Protein AF-A0A8H9QZ38-F1 (afdb_monomer_lite)

Structure (mmCIF, N/CA/C/O backbone):
data_AF-A0A8H9QZ38-F1
#
_entry.id   AF-A0A8H9QZ38-F1
#
loop_
_atom_site.group_PDB
_atom_site.id
_atom_site.type_symbol
_atom_site.label_atom_id
_atom_site.label_alt_id
_atom_site.label_comp_id
_atom_site.label_asym_id
_atom_site.label_entity_id
_atom_site.label_seq_id
_atom_site.pdbx_PDB_ins_code
_atom_site.Cartn_x
_atom_site.Cartn_y
_atom_site.Cartn_z
_atom_site.occupancy
_atom_site.B_iso_or_equiv
_atom_site.auth_seq_id
_atom_site.auth_comp_id
_atom_site.auth_asym_id
_atom_site.auth_atom_id
_atom_site.pdbx_PDB_model_num
ATOM 1 N N . MET A 1 1 ? 2.935 -10.317 12.865 1.00 88.75 1 MET A N 1
ATOM 2 C CA . MET A 1 1 ? 1.992 -9.409 12.184 1.00 88.75 1 MET A CA 1
ATOM 3 C C . MET A 1 1 ? 2.499 -7.994 12.359 1.00 88.75 1 MET A C 1
ATOM 5 O O . MET A 1 1 ? 2.635 -7.548 13.492 1.00 88.75 1 MET A O 1
ATOM 9 N N . ASN A 1 2 ? 2.827 -7.326 11.261 1.00 96.56 2 ASN A N 1
ATOM 10 C CA . ASN A 1 2 ? 3.258 -5.932 11.243 1.00 96.56 2 ASN A CA 1
ATOM 11 C C . ASN A 1 2 ? 2.109 -5.021 10.803 1.00 96.56 2 ASN A C 1
ATOM 13 O O . ASN A 1 2 ? 1.170 -5.469 10.147 1.00 96.56 2 ASN A O 1
ATOM 17 N N . TYR A 1 3 ? 2.231 -3.740 11.140 1.00 95.31 3 TYR A N 1
ATOM 18 C CA . TYR A 1 3 ? 1.344 -2.684 10.668 1.00 95.31 3 TYR A CA 1
ATOM 19 C C . TYR A 1 3 ? 2.142 -1.744 9.775 1.00 95.31 3 TYR A C 1
ATOM 21 O O . TYR A 1 3 ? 3.264 -1.356 10.113 1.00 95.31 3 TYR A O 1
ATOM 29 N N . TRP A 1 4 ? 1.561 -1.398 8.640 1.00 95.69 4 TRP A N 1
ATOM 30 C CA . TRP A 1 4 ? 2.145 -0.531 7.631 1.00 95.69 4 TRP A CA 1
ATOM 31 C C . TRP A 1 4 ? 1.170 0.599 7.341 1.00 95.69 4 TRP A C 1
ATOM 33 O O . TRP A 1 4 ? -0.028 0.358 7.294 1.00 95.69 4 TRP A O 1
ATOM 43 N N . GLN A 1 5 ? 1.656 1.811 7.102 1.00 92.50 5 GLN A N 1
ATOM 44 C CA . GLN A 1 5 ? 0.837 2.849 6.475 1.00 92.50 5 GLN A CA 1
ATOM 45 C C . GLN A 1 5 ? 0.950 2.751 4.953 1.00 92.50 5 GLN A C 1
ATOM 47 O O . GLN A 1 5 ? 2.035 2.448 4.454 1.00 92.50 5 GLN A O 1
ATOM 52 N N . ILE A 1 6 ? -0.134 3.056 4.243 1.00 93.38 6 ILE A N 1
ATOM 53 C CA . ILE A 1 6 ? -0.172 3.233 2.789 1.00 93.38 6 ILE A CA 1
ATOM 54 C C . ILE A 1 6 ? -1.026 4.458 2.434 1.00 93.38 6 ILE A C 1
ATOM 56 O O . ILE A 1 6 ? -2.050 4.702 3.071 1.00 93.38 6 ILE A O 1
ATOM 60 N N . SER A 1 7 ? -0.598 5.255 1.453 1.00 89.38 7 SER A N 1
ATOM 61 C CA . SER A 1 7 ? -1.356 6.430 0.997 1.00 89.38 7 SER A CA 1
ATOM 62 C C . SER A 1 7 ? -2.610 6.035 0.214 1.00 89.38 7 SER A C 1
ATOM 64 O O . SER A 1 7 ? -2.548 5.153 -0.640 1.00 89.38 7 SER A O 1
ATOM 66 N N . ALA A 1 8 ? -3.719 6.724 0.476 1.00 87.62 8 ALA A N 1
ATOM 67 C CA . ALA A 1 8 ? -4.948 6.666 -0.313 1.00 87.62 8 ALA A CA 1
ATOM 68 C C . ALA A 1 8 ? -4.836 7.412 -1.648 1.00 87.62 8 ALA A C 1
ATOM 70 O O . ALA A 1 8 ? -5.646 7.202 -2.545 1.00 87.62 8 ALA A O 1
ATOM 71 N N . GLU A 1 9 ? -3.841 8.287 -1.773 1.00 86.31 9 GLU A N 1
ATOM 72 C CA . GLU A 1 9 ? -3.691 9.200 -2.901 1.00 86.31 9 GLU A CA 1
ATOM 73 C C . GLU A 1 9 ? -2.230 9.257 -3.352 1.00 86.31 9 GLU A C 1
ATOM 75 O O . GLU A 1 9 ? -1.304 9.198 -2.530 1.00 86.31 9 GLU A O 1
ATOM 80 N N . ILE A 1 10 ? -2.026 9.392 -4.662 1.00 83.31 10 ILE A N 1
ATOM 81 C CA . ILE A 1 10 ? -0.732 9.687 -5.286 1.00 83.31 10 ILE A CA 1
ATOM 82 C C . ILE A 1 10 ? -0.969 10.758 -6.348 1.00 83.31 10 ILE A C 1
ATOM 84 O O . ILE A 1 10 ? -1.730 10.542 -7.288 1.00 83.31 10 ILE A O 1
ATOM 88 N N . GLY A 1 11 ? -0.326 11.919 -6.204 1.00 79.94 11 GLY A N 1
ATOM 89 C CA . GLY A 1 11 ? -0.596 13.056 -7.086 1.00 79.94 11 GLY A CA 1
ATOM 90 C C . GLY A 1 11 ? -2.068 13.467 -7.002 1.00 79.94 11 GLY A C 1
ATOM 91 O O . GLY A 1 11 ? -2.565 13.720 -5.908 1.00 79.94 11 GLY A O 1
ATOM 92 N N . ASN A 1 12 ? -2.762 13.490 -8.143 1.00 81.38 12 ASN A N 1
ATOM 93 C CA . ASN A 1 12 ? -4.204 13.764 -8.208 1.00 81.38 12 ASN A CA 1
ATOM 94 C C . ASN A 1 12 ? -5.055 12.484 -8.248 1.00 81.38 12 ASN A C 1
ATOM 96 O O . ASN A 1 12 ? -6.276 12.547 -8.393 1.00 81.38 12 ASN A O 1
ATOM 100 N N . THR A 1 13 ? -4.419 11.315 -8.164 1.00 86.31 13 THR 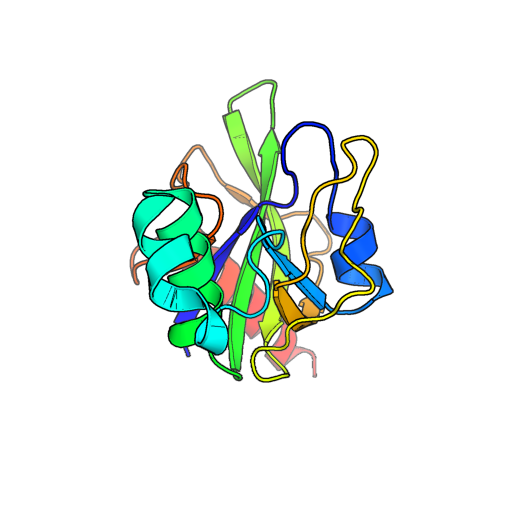A N 1
ATOM 101 C CA . THR A 1 13 ? -5.080 10.022 -8.304 1.00 86.31 13 THR A CA 1
ATOM 102 C C . THR A 1 13 ? -5.505 9.486 -6.940 1.00 86.31 13 THR A C 1
ATOM 104 O O . THR A 1 13 ? -4.667 9.223 -6.076 1.00 86.31 13 THR A O 1
ATOM 107 N N . ASN A 1 14 ? -6.813 9.284 -6.771 1.00 89.00 14 ASN A N 1
ATOM 108 C CA . ASN A 1 14 ? -7.401 8.594 -5.626 1.00 89.00 14 ASN A CA 1
ATOM 109 C C . ASN A 1 14 ? -7.402 7.074 -5.877 1.00 89.00 14 ASN A C 1
ATOM 111 O O . ASN A 1 14 ? -7.848 6.610 -6.925 1.00 89.00 14 ASN A O 1
ATOM 115 N N . LEU A 1 15 ? -6.877 6.306 -4.923 1.00 91.56 15 LEU A N 1
ATOM 116 C CA . LEU A 1 15 ? -6.742 4.851 -4.994 1.00 91.56 15 LEU A CA 1
ATOM 117 C C . LEU A 1 15 ? -7.787 4.102 -4.154 1.00 91.56 15 LEU A C 1
ATOM 119 O O . LEU A 1 15 ? -7.823 2.875 -4.211 1.00 91.56 15 LEU A O 1
ATOM 123 N N . ILE A 1 16 ? -8.618 4.809 -3.381 1.00 92.12 16 ILE A N 1
ATOM 124 C CA . ILE A 1 16 ? -9.588 4.231 -2.439 1.00 92.12 16 ILE A CA 1
ATOM 125 C C . ILE A 1 16 ? -10.540 3.283 -3.167 1.00 92.12 16 ILE A C 1
ATOM 127 O O . ILE A 1 16 ? -10.631 2.114 -2.793 1.00 92.12 16 ILE A O 1
ATOM 131 N N . ASP A 1 17 ? -11.175 3.755 -4.240 1.00 91.69 17 ASP A N 1
ATOM 132 C CA . ASP A 1 17 ? -12.152 2.963 -4.995 1.00 91.69 17 ASP A CA 1
ATOM 133 C C . ASP A 1 17 ? -11.499 1.703 -5.581 1.00 91.69 17 ASP A C 1
ATOM 135 O O . ASP A 1 17 ? -12.001 0.596 -5.417 1.00 91.69 17 ASP A O 1
ATOM 139 N N . ILE A 1 18 ? -10.296 1.834 -6.155 1.00 94.38 18 ILE A N 1
ATOM 140 C CA . ILE A 1 18 ? -9.525 0.696 -6.685 1.00 94.38 18 ILE A CA 1
ATOM 141 C C . ILE A 1 18 ? -9.215 -0.312 -5.576 1.00 94.38 18 ILE A C 1
ATOM 143 O O . ILE A 1 18 ? -9.334 -1.523 -5.776 1.00 94.38 18 ILE A O 1
ATOM 147 N N . PHE A 1 19 ? -8.790 0.169 -4.408 1.00 96.06 19 PHE A N 1
ATOM 148 C CA . PHE A 1 19 ? -8.413 -0.688 -3.292 1.00 96.06 19 PHE A CA 1
ATOM 149 C C . PHE A 1 19 ? -9.616 -1.470 -2.774 1.00 96.06 19 PHE A C 1
ATOM 151 O O . PHE A 1 19 ? -9.495 -2.673 -2.523 1.00 96.06 19 PHE A O 1
ATOM 158 N N . PHE A 1 20 ? -10.763 -0.808 -2.635 1.00 95.56 20 PHE A N 1
ATOM 159 C CA . PHE A 1 20 ? -11.969 -1.389 -2.061 1.00 95.56 20 PHE A CA 1
ATOM 160 C C . PHE A 1 20 ? -12.700 -2.287 -3.054 1.00 95.56 20 PHE A C 1
ATOM 162 O O . PHE A 1 20 ? -12.917 -3.459 -2.743 1.00 95.56 20 PHE A O 1
ATOM 169 N N . ASP A 1 21 ? -12.979 -1.798 -4.261 1.00 95.81 21 ASP A N 1
ATOM 170 C CA . ASP A 1 21 ? -13.760 -2.528 -5.264 1.00 95.81 21 ASP A CA 1
ATOM 171 C C . ASP A 1 21 ? -13.039 -3.790 -5.738 1.00 95.81 21 ASP A C 1
ATOM 173 O O . ASP A 1 21 ? -13.658 -4.831 -5.971 1.00 95.81 21 ASP A O 1
ATOM 177 N N . LEU A 1 22 ? -11.709 -3.728 -5.859 1.00 97.00 22 LEU A N 1
ATOM 178 C CA . LEU A 1 22 ? -10.908 -4.862 -6.320 1.00 97.00 22 LEU A CA 1
ATOM 179 C C . LEU A 1 22 ? -10.293 -5.671 -5.170 1.00 97.00 22 LEU A C 1
ATOM 181 O O . LEU A 1 22 ? -9.710 -6.733 -5.417 1.00 97.00 22 LEU A O 1
ATOM 185 N N . GLY A 1 23 ? -10.395 -5.207 -3.921 1.00 97.62 23 GLY A N 1
ATOM 186 C CA . GLY A 1 23 ? -9.780 -5.860 -2.762 1.00 97.62 23 GLY A CA 1
ATOM 187 C C . GLY A 1 23 ? -8.261 -5.986 -2.905 1.00 97.62 23 GLY A C 1
ATOM 188 O O . GLY A 1 23 ? -7.696 -7.077 -2.749 1.00 97.62 23 GLY A O 1
ATOM 189 N N . VAL A 1 24 ? -7.595 -4.892 -3.282 1.00 98.06 24 VAL A N 1
ATOM 190 C CA . VAL A 1 24 ? -6.145 -4.841 -3.524 1.00 98.06 24 VAL A CA 1
ATOM 191 C C . VAL A 1 24 ? -5.476 -3.690 -2.781 1.00 98.06 24 VAL A C 1
ATOM 193 O O . VAL A 1 24 ? -6.124 -2.746 -2.349 1.00 98.06 24 VAL A O 1
ATOM 196 N N . ALA A 1 25 ? -4.157 -3.772 -2.657 1.00 97.88 25 ALA A N 1
ATOM 197 C CA . ALA A 1 25 ? -3.284 -2.619 -2.498 1.00 97.88 25 ALA A CA 1
ATOM 198 C C . ALA A 1 25 ? -2.284 -2.629 -3.652 1.00 97.88 25 ALA A C 1
ATOM 200 O O . ALA A 1 25 ? -1.713 -3.686 -3.950 1.00 97.88 25 ALA A O 1
ATOM 201 N N . ILE A 1 26 ? -2.074 -1.467 -4.267 1.00 97.25 26 ILE A N 1
ATOM 202 C CA . ILE A 1 26 ? -1.119 -1.285 -5.360 1.00 97.25 26 ILE A CA 1
ATOM 203 C C . ILE A 1 26 ? -0.144 -0.146 -5.063 1.00 97.25 26 ILE A C 1
ATOM 205 O O . ILE A 1 26 ? -0.516 0.842 -4.428 1.00 97.25 26 ILE A O 1
ATOM 209 N N . VAL A 1 27 ? 1.104 -0.290 -5.509 1.00 95.94 27 VAL A N 1
ATOM 210 C CA . VAL A 1 27 ? 2.149 0.743 -5.413 1.00 95.94 27 VAL A CA 1
ATOM 211 C C . VAL A 1 27 ? 2.924 0.859 -6.727 1.00 95.94 27 VAL A C 1
ATOM 213 O O . VAL A 1 27 ? 2.973 -0.083 -7.519 1.00 95.94 27 VAL A O 1
ATOM 216 N N . GLY A 1 28 ? 3.539 2.019 -6.941 1.00 94.00 28 GLY A N 1
ATOM 217 C CA . GLY A 1 28 ? 4.351 2.334 -8.113 1.00 94.00 28 GLY A CA 1
ATOM 218 C C . GLY A 1 28 ? 5.641 3.071 -7.731 1.00 94.00 28 GLY A C 1
ATOM 219 O O . GLY A 1 28 ? 5.814 3.429 -6.558 1.00 94.00 28 GLY A O 1
ATOM 220 N N . PRO A 1 29 ? 6.552 3.266 -8.698 1.00 94.50 29 PRO A N 1
ATOM 221 C CA . PRO A 1 29 ? 6.373 2.979 -10.126 1.00 94.50 29 PRO A CA 1
ATOM 222 C C . PRO A 1 29 ? 6.553 1.492 -10.487 1.00 94.50 29 PRO A C 1
ATOM 224 O O . PRO A 1 29 ? 7.293 0.775 -9.825 1.00 94.50 29 PRO A O 1
ATOM 227 N N . GLY A 1 30 ? 5.883 1.032 -11.545 1.00 96.56 30 GLY A N 1
ATOM 228 C CA . GLY A 1 30 ? 5.964 -0.333 -12.086 1.00 96.56 30 GLY A CA 1
ATOM 229 C C . GLY A 1 30 ? 6.481 -0.419 -13.528 1.00 96.56 30 GLY A C 1
ATOM 230 O O . GLY A 1 30 ? 6.423 -1.484 -14.140 1.00 96.56 30 GLY A O 1
ATOM 231 N N . ASP A 1 31 ? 6.970 0.687 -14.099 1.00 96.00 31 ASP A N 1
ATOM 232 C CA . ASP A 1 31 ? 7.478 0.763 -15.479 1.00 96.00 31 ASP A CA 1
ATOM 233 C C . ASP A 1 31 ? 8.769 -0.043 -15.695 1.00 96.00 31 ASP A C 1
ATOM 235 O O . ASP A 1 31 ? 9.088 -0.386 -16.832 1.00 96.00 31 ASP A O 1
ATOM 239 N N . LYS A 1 32 ? 9.485 -0.385 -14.616 1.00 97.19 32 LYS A N 1
ATOM 240 C CA . LYS A 1 32 ? 10.678 -1.247 -14.656 1.00 97.19 32 LYS A CA 1
ATOM 241 C C . LYS A 1 32 ? 10.364 -2.741 -14.682 1.00 97.19 32 LYS A C 1
ATOM 243 O O . LYS A 1 32 ? 11.281 -3.530 -14.847 1.00 97.19 32 LYS A O 1
ATOM 248 N N . GLY A 1 33 ? 9.096 -3.141 -14.571 1.00 97.81 33 GLY A N 1
ATOM 249 C CA . GLY A 1 33 ? 8.697 -4.550 -14.558 1.00 97.81 33 GLY A CA 1
ATOM 250 C C . GLY A 1 33 ? 8.618 -5.148 -13.152 1.00 97.81 33 GLY A C 1
ATOM 251 O O . GLY A 1 33 ? 8.542 -4.433 -12.154 1.00 97.81 33 GLY A O 1
ATOM 252 N N . ASP A 1 34 ? 8.584 -6.481 -13.063 1.00 98.25 34 ASP A N 1
ATOM 253 C CA . ASP A 1 34 ? 8.535 -7.173 -11.771 1.00 98.25 34 ASP A CA 1
ATOM 254 C C . ASP A 1 34 ? 9.767 -6.814 -10.925 1.00 98.25 34 ASP A C 1
ATOM 256 O O . ASP A 1 34 ? 10.892 -6.764 -11.428 1.00 98.25 34 ASP A O 1
ATOM 260 N N . TYR A 1 35 ? 9.552 -6.557 -9.631 1.00 98.31 35 TYR A N 1
ATOM 261 C CA . TYR A 1 35 ? 10.620 -6.144 -8.723 1.00 98.31 35 TYR A CA 1
ATOM 262 C C . TYR A 1 35 ? 11.724 -7.199 -8.620 1.00 98.31 35 TYR A C 1
ATOM 264 O O . TYR A 1 35 ? 12.901 -6.848 -8.605 1.00 98.31 35 TYR A O 1
ATOM 272 N N . PHE A 1 36 ? 11.370 -8.483 -8.526 1.00 98.12 36 PHE A N 1
ATOM 273 C CA . PHE A 1 36 ? 12.353 -9.546 -8.326 1.00 98.12 36 PHE A CA 1
ATOM 274 C C . PHE A 1 36 ? 13.222 -9.774 -9.559 1.00 98.12 36 PHE A C 1
ATOM 276 O O . PHE A 1 36 ? 14.384 -10.147 -9.396 1.00 98.12 36 PHE A O 1
ATOM 283 N N . ASP A 1 37 ? 12.692 -9.472 -10.742 1.00 98.31 37 ASP A N 1
ATOM 284 C CA . ASP A 1 37 ? 13.421 -9.553 -12.006 1.00 98.31 37 ASP A CA 1
ATOM 285 C C . ASP A 1 37 ? 14.264 -8.294 -12.286 1.00 98.31 37 ASP A C 1
ATOM 287 O O . ASP A 1 37 ? 15.213 -8.357 -13.062 1.00 98.31 37 ASP A O 1
ATOM 291 N N . ASN A 1 38 ? 13.954 -7.158 -11.645 1.00 98.12 38 ASN A N 1
ATOM 292 C CA . ASN A 1 38 ? 14.537 -5.845 -11.966 1.00 98.12 38 ASN A CA 1
ATOM 293 C C . ASN A 1 38 ? 15.053 -5.085 -10.730 1.00 98.12 38 ASN A C 1
ATOM 295 O O . ASN A 1 38 ? 15.009 -3.856 -10.683 1.00 98.12 38 ASN A O 1
ATOM 299 N N . LYS A 1 39 ? 15.537 -5.789 -9.697 1.00 97.31 39 LYS A N 1
ATOM 300 C CA . LYS A 1 39 ? 15.944 -5.165 -8.417 1.00 97.31 39 LYS A CA 1
ATOM 301 C C . LYS A 1 39 ? 16.941 -4.018 -8.580 1.00 97.31 39 LYS A C 1
ATOM 303 O O . LYS A 1 39 ? 16.795 -2.999 -7.913 1.00 97.31 39 LYS A O 1
ATOM 308 N N . GLU A 1 40 ? 17.924 -4.186 -9.461 1.00 96.75 40 GLU A N 1
ATOM 309 C CA . GLU A 1 40 ? 18.971 -3.187 -9.704 1.00 96.75 40 GLU A CA 1
ATOM 310 C C . GLU A 1 40 ? 18.389 -1.879 -10.259 1.00 96.75 40 GLU A C 1
ATOM 312 O O . GLU A 1 40 ? 18.748 -0.801 -9.790 1.00 96.75 40 GLU A O 1
ATOM 317 N N . GLU A 1 41 ? 17.419 -1.967 -11.174 1.00 97.12 41 GLU A N 1
ATOM 318 C CA . GLU A 1 41 ? 16.711 -0.801 -11.714 1.00 97.12 41 GLU A CA 1
ATOM 319 C C . GLU A 1 41 ? 15.954 -0.054 -10.613 1.00 97.12 41 GLU A C 1
ATOM 321 O O . GLU A 1 41 ? 15.978 1.176 -10.554 1.00 97.12 41 GLU A O 1
ATOM 326 N N . TYR A 1 42 ? 15.324 -0.789 -9.692 1.00 96.94 42 TYR A N 1
ATOM 327 C CA . TYR A 1 42 ? 14.622 -0.195 -8.557 1.00 96.94 42 TYR A CA 1
ATOM 328 C C . TYR A 1 42 ? 15.565 0.444 -7.538 1.00 96.94 42 TYR A C 1
ATOM 330 O O . TYR A 1 42 ? 15.240 1.505 -7.008 1.00 96.94 42 TYR A O 1
ATOM 338 N N . ASP A 1 43 ? 16.733 -0.139 -7.272 1.00 94.88 43 ASP A N 1
ATOM 339 C CA . ASP A 1 43 ? 17.698 0.426 -6.321 1.00 94.88 43 ASP A CA 1
ATOM 340 C C . ASP A 1 43 ? 18.208 1.815 -6.773 1.00 94.88 43 ASP A C 1
ATOM 342 O O . ASP A 1 43 ? 18.462 2.688 -5.935 1.00 94.88 43 ASP A O 1
ATOM 346 N N . ILE A 1 44 ? 18.264 2.072 -8.087 1.00 96.44 44 ILE A N 1
ATOM 347 C CA . ILE A 1 44 ? 18.649 3.372 -8.669 1.00 96.44 44 ILE A CA 1
ATOM 348 C C . ILE A 1 44 ? 17.576 4.457 -8.432 1.00 96.44 44 ILE A C 1
ATOM 350 O O . ILE A 1 44 ? 17.907 5.641 -8.338 1.00 96.44 44 ILE A O 1
ATOM 354 N N . LEU A 1 45 ? 16.301 4.084 -8.256 1.00 92.75 45 LEU A N 1
ATOM 355 C CA . LEU A 1 45 ? 15.179 5.023 -8.057 1.00 92.75 45 LEU A CA 1
ATOM 356 C C . LEU A 1 45 ? 15.134 5.663 -6.656 1.00 92.75 45 LEU A C 1
ATOM 358 O O . LEU A 1 45 ? 14.234 6.447 -6.337 1.00 92.75 45 LEU A O 1
ATOM 362 N N . GLY A 1 46 ? 16.077 5.329 -5.774 1.00 91.94 46 GLY A N 1
ATOM 363 C CA . GLY A 1 46 ? 16.182 5.929 -4.448 1.00 91.94 46 GLY A CA 1
ATOM 364 C C . GLY A 1 46 ? 14.922 5.714 -3.602 1.00 91.94 46 GLY A C 1
ATOM 365 O O . GLY A 1 46 ? 14.587 4.591 -3.231 1.00 91.94 46 GLY A O 1
ATOM 366 N N . LYS A 1 47 ? 14.219 6.798 -3.244 1.00 89.56 47 LYS A N 1
ATOM 367 C CA . LYS A 1 47 ? 13.061 6.729 -2.329 1.00 89.56 47 LYS A CA 1
ATOM 368 C C . LYS A 1 47 ? 11.903 5.901 -2.887 1.00 89.56 47 LYS A C 1
ATOM 370 O O . LYS A 1 47 ? 11.266 5.184 -2.117 1.00 89.56 47 LYS A O 1
ATOM 375 N N . GLU A 1 48 ? 11.639 5.999 -4.185 1.00 90.06 48 GLU A N 1
ATOM 376 C CA . GLU A 1 48 ? 10.573 5.241 -4.849 1.00 90.06 48 GLU A CA 1
ATOM 377 C C . GLU A 1 48 ? 10.925 3.752 -4.891 1.00 90.06 48 GLU A C 1
ATOM 379 O O . GLU A 1 48 ? 10.133 2.910 -4.469 1.00 90.06 48 GLU A O 1
ATOM 384 N N . GLY A 1 49 ? 12.174 3.437 -5.243 1.00 94.75 49 GLY A N 1
ATOM 385 C CA . GLY A 1 49 ? 12.726 2.085 -5.177 1.00 94.75 49 GLY A CA 1
ATOM 386 C C . GLY A 1 49 ? 12.597 1.437 -3.801 1.00 94.75 49 GLY A C 1
ATOM 387 O O . GLY A 1 49 ? 12.166 0.291 -3.683 1.00 94.75 49 GLY A O 1
ATOM 388 N N . ILE A 1 50 ? 12.884 2.189 -2.732 1.00 93.94 50 ILE A N 1
ATOM 389 C CA . ILE A 1 50 ? 12.730 1.714 -1.346 1.00 93.94 50 ILE A CA 1
ATOM 390 C C . ILE A 1 50 ? 11.270 1.362 -1.026 1.00 93.94 50 ILE A C 1
ATOM 392 O O . ILE A 1 50 ? 11.021 0.394 -0.303 1.00 93.94 50 ILE A O 1
ATOM 396 N N . VAL A 1 51 ? 10.300 2.128 -1.535 1.00 93.75 51 VAL A N 1
ATOM 397 C CA . VAL A 1 51 ? 8.870 1.823 -1.362 1.00 93.75 51 VAL A CA 1
ATOM 398 C C . VAL A 1 51 ? 8.521 0.505 -2.051 1.00 93.75 51 VAL A C 1
ATOM 400 O O . VAL A 1 51 ? 7.911 -0.357 -1.414 1.00 93.75 51 VAL A O 1
ATOM 403 N N . ILE A 1 52 ? 8.966 0.313 -3.296 1.00 96.56 52 ILE A N 1
ATOM 404 C CA . ILE A 1 52 ? 8.725 -0.927 -4.044 1.00 96.56 52 ILE A 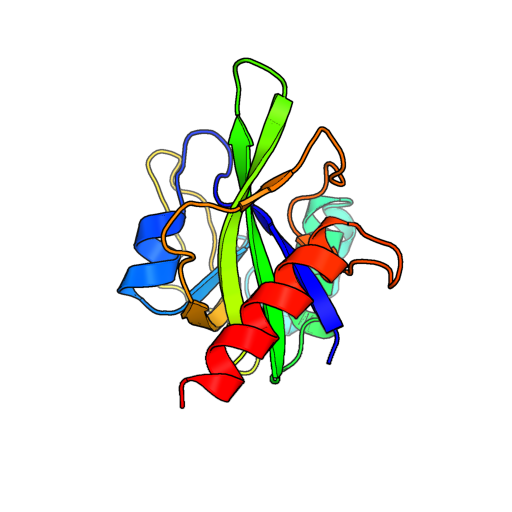CA 1
ATOM 405 C C . ILE A 1 52 ? 9.377 -2.124 -3.363 1.00 96.56 52 ILE A C 1
ATOM 407 O O . ILE A 1 52 ? 8.710 -3.129 -3.111 1.00 96.56 52 ILE A O 1
ATOM 411 N N . LYS A 1 53 ? 10.646 -1.993 -2.972 1.00 96.81 53 LYS A N 1
ATOM 412 C CA . LYS A 1 53 ? 11.388 -3.020 -2.240 1.00 96.81 53 LYS A CA 1
ATOM 413 C C . LYS A 1 53 ? 10.664 -3.450 -0.970 1.00 96.81 53 LYS A C 1
ATOM 415 O O . LYS A 1 53 ? 10.434 -4.638 -0.766 1.00 96.81 53 LYS A O 1
ATOM 420 N N . ARG A 1 54 ? 10.229 -2.496 -0.140 1.00 96.69 54 ARG A N 1
ATOM 421 C CA . ARG A 1 54 ? 9.454 -2.790 1.079 1.00 96.69 54 ARG A CA 1
ATOM 422 C C . ARG A 1 54 ? 8.155 -3.520 0.759 1.00 96.69 54 ARG A C 1
ATOM 424 O O . ARG A 1 54 ? 7.812 -4.495 1.425 1.00 96.69 54 ARG A O 1
ATOM 431 N N . PHE A 1 55 ? 7.431 -3.067 -0.260 1.00 97.69 55 PHE A N 1
ATOM 432 C CA . PHE A 1 55 ? 6.169 -3.687 -0.646 1.00 97.69 55 PHE A CA 1
ATOM 433 C C . PHE A 1 55 ? 6.347 -5.122 -1.156 1.00 97.69 55 PHE A C 1
ATOM 435 O O . PHE A 1 55 ? 5.555 -6.007 -0.813 1.00 97.69 55 PHE A O 1
ATOM 442 N N . ALA A 1 56 ? 7.381 -5.367 -1.958 1.00 98.00 56 ALA A N 1
ATOM 443 C CA . ALA A 1 56 ? 7.670 -6.668 -2.547 1.00 98.00 56 ALA A CA 1
ATOM 444 C C . ALA A 1 56 ? 8.285 -7.640 -1.527 1.00 98.00 56 ALA A C 1
ATOM 446 O O . ALA A 1 56 ? 7.781 -8.751 -1.341 1.00 98.00 56 ALA A O 1
ATOM 447 N N . GLU A 1 57 ? 9.329 -7.218 -0.813 1.00 97.75 57 GLU A N 1
ATOM 448 C CA . GLU A 1 57 ? 10.121 -8.092 0.056 1.00 97.75 57 GLU A CA 1
ATOM 449 C C . GLU A 1 57 ? 9.600 -8.159 1.491 1.00 97.75 57 GLU A C 1
ATOM 451 O O . GLU A 1 57 ? 9.627 -9.236 2.088 1.00 97.75 57 GLU A O 1
ATOM 456 N N . GLU A 1 58 ? 9.122 -7.054 2.065 1.00 97.81 58 GLU A N 1
ATOM 457 C CA . GLU A 1 58 ? 8.901 -6.960 3.514 1.00 97.81 58 GLU A CA 1
ATOM 458 C C . GLU A 1 58 ? 7.440 -7.129 3.930 1.00 97.81 58 GLU A C 1
ATOM 460 O O . GLU A 1 58 ? 7.179 -7.801 4.927 1.00 97.81 58 GLU A O 1
ATOM 465 N N . VAL A 1 59 ? 6.485 -6.569 3.182 1.00 98.25 59 VAL A N 1
ATOM 466 C CA . VAL A 1 59 ? 5.052 -6.765 3.461 1.00 98.25 59 VAL A CA 1
ATOM 467 C C . VAL A 1 59 ? 4.707 -8.246 3.282 1.00 98.25 59 VAL A C 1
ATOM 469 O O . VAL A 1 59 ? 4.994 -8.839 2.241 1.00 98.25 59 VAL A O 1
ATOM 472 N N . LYS A 1 60 ? 4.082 -8.879 4.279 1.00 98.25 60 LYS A N 1
ATOM 473 C CA . LYS A 1 60 ? 3.723 -10.309 4.221 1.00 98.25 60 LYS A CA 1
ATOM 474 C C . LYS A 1 60 ? 2.221 -10.541 4.346 1.00 98.25 60 LYS A C 1
ATOM 476 O O . LYS A 1 60 ? 1.475 -9.691 4.821 1.00 98.25 60 LYS A O 1
ATOM 481 N N . VAL A 1 61 ? 1.780 -11.734 3.938 1.00 98.50 61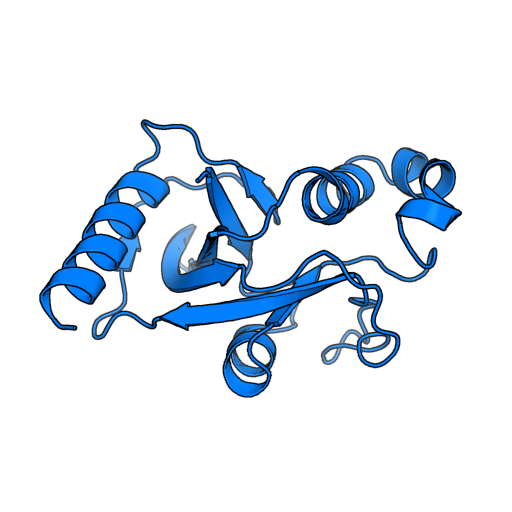 VAL A N 1
ATOM 482 C CA . VAL A 1 61 ? 0.422 -12.215 4.235 1.00 98.50 61 VAL A CA 1
ATOM 483 C C . VAL A 1 61 ? 0.193 -12.163 5.744 1.00 98.50 61 VAL A C 1
ATOM 485 O O . VAL A 1 61 ? 1.041 -12.590 6.525 1.00 98.50 61 VAL A O 1
ATOM 488 N N . GLY A 1 62 ? -0.960 -11.634 6.143 1.00 97.62 62 GLY A N 1
ATOM 489 C CA . GLY A 1 62 ? -1.330 -11.439 7.538 1.00 97.62 62 GLY A CA 1
ATOM 490 C C . GLY A 1 62 ? -0.885 -10.109 8.146 1.00 97.62 62 GLY A C 1
ATOM 491 O O . GLY A 1 62 ? -1.367 -9.800 9.232 1.00 97.62 62 GLY A O 1
ATOM 492 N N . ASP A 1 63 ? -0.037 -9.320 7.478 1.00 98.19 63 ASP A N 1
ATOM 493 C CA . ASP A 1 63 ? 0.219 -7.932 7.879 1.00 98.19 63 ASP A CA 1
ATOM 494 C C . ASP A 1 63 ? -1.012 -7.048 7.628 1.00 98.19 63 ASP A C 1
ATOM 496 O O . ASP A 1 63 ? -1.901 -7.395 6.845 1.00 98.19 63 ASP A O 1
ATOM 500 N N . VAL A 1 64 ? -1.057 -5.900 8.304 1.00 97.44 64 VAL A N 1
ATOM 501 C CA . VAL A 1 64 ? -2.132 -4.911 8.180 1.00 97.44 64 VAL A CA 1
ATOM 502 C C . VAL A 1 64 ? -1.604 -3.657 7.487 1.00 97.44 64 VAL A C 1
ATOM 504 O O . VAL A 1 64 ? -0.572 -3.115 7.883 1.00 97.44 64 VAL A O 1
ATOM 507 N N . LEU A 1 65 ? -2.321 -3.196 6.465 1.00 96.50 65 LEU A N 1
ATOM 508 C CA . LEU A 1 65 ? -2.121 -1.911 5.804 1.00 96.50 65 LEU A CA 1
ATOM 509 C C . LEU A 1 65 ? -3.151 -0.911 6.333 1.00 96.50 65 LEU A C 1
ATOM 511 O O . LEU A 1 65 ? -4.343 -1.194 6.340 1.00 96.50 65 LEU A O 1
ATOM 515 N N . ILE A 1 66 ? -2.699 0.257 6.761 1.00 94.00 66 ILE A N 1
ATOM 516 C CA . ILE A 1 66 ? -3.527 1.368 7.221 1.00 94.00 66 ILE A CA 1
ATOM 517 C C . ILE A 1 66 ? -3.592 2.372 6.078 1.00 94.00 66 ILE A C 1
ATOM 519 O O . ILE A 1 66 ? -2.575 2.978 5.729 1.00 94.00 66 ILE A O 1
ATOM 523 N N . LEU A 1 67 ? -4.773 2.511 5.485 1.00 92.62 67 LEU A N 1
ATOM 524 C CA . LEU A 1 67 ? -5.026 3.424 4.381 1.00 92.62 67 LEU A CA 1
ATOM 525 C C . LEU A 1 67 ? -5.234 4.832 4.936 1.00 92.62 67 LEU A C 1
ATOM 527 O O . LEU A 1 67 ? -6.234 5.091 5.607 1.00 92.62 67 LEU A O 1
ATOM 531 N N . LYS A 1 68 ? -4.278 5.727 4.679 1.00 88.19 68 LYS A N 1
ATOM 532 C CA . LYS A 1 68 ? -4.318 7.113 5.160 1.00 88.19 68 LYS A CA 1
ATOM 533 C C . LYS A 1 68 ? -4.710 8.077 4.049 1.00 88.19 68 LYS A C 1
ATOM 535 O O . LYS A 1 68 ? -4.181 7.988 2.943 1.00 88.19 68 LYS A O 1
ATOM 540 N N . GLN A 1 69 ? -5.537 9.056 4.381 1.00 85.94 69 GLN A N 1
ATOM 541 C CA . GLN A 1 69 ? -5.804 10.219 3.544 1.00 85.94 69 GLN A CA 1
ATOM 542 C C . GLN A 1 69 ? -5.324 11.480 4.260 1.00 85.94 69 GLN A C 1
ATOM 544 O O . GLN A 1 69 ? -5.476 11.603 5.478 1.00 85.94 69 GLN A O 1
ATOM 549 N N . ILE A 1 70 ? -4.703 12.393 3.514 1.00 78.81 70 ILE A N 1
ATOM 550 C CA . ILE A 1 70 ? -4.216 13.667 4.047 1.00 78.81 70 ILE A CA 1
ATOM 551 C C . ILE A 1 70 ? -5.314 14.707 3.870 1.00 78.81 70 ILE A C 1
ATOM 553 O O . ILE A 1 70 ? -5.790 14.931 2.760 1.00 78.81 70 ILE A O 1
ATOM 557 N N . ASN A 1 71 ? -5.683 15.394 4.943 1.00 75.62 71 ASN A N 1
ATOM 558 C CA . ASN A 1 71 ? -6.520 16.574 4.842 1.00 75.62 71 ASN A CA 1
ATOM 559 C C . ASN A 1 71 ? -5.659 17.763 4.402 1.00 75.62 71 ASN A C 1
ATOM 561 O O . ASN A 1 71 ? -4.816 18.264 5.149 1.00 75.62 71 ASN A O 1
ATOM 565 N N . SER A 1 72 ? -5.879 18.234 3.177 1.00 68.56 72 SER A N 1
ATOM 566 C CA . SER A 1 72 ? -5.102 19.322 2.577 1.00 68.56 72 SER A CA 1
ATOM 567 C C . SER A 1 72 ? -5.282 20.681 3.266 1.00 68.56 72 SER A C 1
ATOM 569 O O . SER A 1 72 ? -4.456 21.569 3.060 1.00 68.56 72 SER A O 1
ATOM 571 N N . ARG A 1 73 ? -6.328 20.866 4.088 1.00 73.12 73 ARG A N 1
ATOM 572 C CA . ARG A 1 73 ? -6.613 22.150 4.752 1.00 73.12 73 ARG A CA 1
ATOM 573 C C . ARG A 1 73 ? -5.779 22.377 6.006 1.00 73.12 73 ARG A C 1
ATOM 575 O O . ARG A 1 73 ? -5.328 23.495 6.236 1.00 73.12 73 ARG A O 1
ATOM 582 N N . ASP A 1 74 ? -5.601 21.346 6.824 1.00 75.50 74 ASP A N 1
ATOM 583 C CA . ASP A 1 74 ? -4.941 21.453 8.132 1.00 75.50 74 ASP A CA 1
ATOM 584 C C . ASP A 1 74 ? -3.734 20.514 8.295 1.00 75.50 74 ASP A C 1
ATOM 586 O O . ASP A 1 74 ? -2.976 20.650 9.263 1.00 75.50 74 ASP A O 1
ATOM 590 N N . GLY A 1 75 ? -3.510 19.611 7.334 1.00 71.44 75 GLY A N 1
ATOM 591 C CA . GLY A 1 75 ? -2.441 18.616 7.351 1.00 71.44 75 GLY A CA 1
ATOM 592 C C . GLY A 1 75 ? -2.694 17.449 8.307 1.00 71.44 75 GLY A C 1
ATOM 593 O O . GLY A 1 75 ? -1.750 16.725 8.621 1.00 71.44 75 GLY A O 1
ATOM 594 N N . SER A 1 76 ? -3.922 17.285 8.811 1.00 76.25 76 SER A N 1
ATOM 595 C CA . SER A 1 76 ? -4.321 16.108 9.587 1.00 76.25 76 SER A CA 1
ATOM 596 C C . SER A 1 76 ? -4.409 14.865 8.701 1.00 76.25 76 SER A C 1
ATOM 598 O O . SER A 1 76 ? -4.518 14.952 7.474 1.00 76.25 76 SER A O 1
ATOM 600 N N . PHE A 1 77 ? -4.351 13.690 9.326 1.00 78.31 77 PHE A N 1
ATOM 601 C CA . PHE A 1 77 ? -4.520 12.421 8.630 1.00 78.31 77 PHE A CA 1
ATOM 602 C C . PHE A 1 77 ? -5.803 11.743 9.097 1.00 78.31 77 PHE A C 1
ATOM 604 O O . PHE A 1 77 ? -6.117 11.727 10.286 1.00 78.31 77 PHE A O 1
ATOM 611 N N . THR A 1 78 ? -6.521 11.138 8.157 1.00 84.44 78 THR A N 1
ATOM 612 C CA . THR A 1 78 ? -7.654 10.260 8.458 1.00 84.44 78 THR A CA 1
ATOM 613 C C . THR A 1 78 ? -7.294 8.839 8.058 1.00 84.44 78 THR A C 1
ATOM 615 O O . THR A 1 78 ? -6.816 8.608 6.943 1.00 84.44 78 THR A O 1
ATOM 618 N N . ILE A 1 79 ? -7.506 7.878 8.956 1.00 87.81 79 ILE A N 1
ATOM 619 C CA . ILE A 1 79 ? -7.521 6.464 8.584 1.00 87.81 79 ILE A CA 1
ATOM 620 C C . ILE A 1 79 ? -8.862 6.199 7.908 1.00 87.81 79 ILE A C 1
ATOM 622 O O . ILE A 1 79 ? -9.915 6.238 8.545 1.00 87.81 79 ILE A O 1
ATOM 626 N N . VAL A 1 80 ? -8.796 5.914 6.613 1.00 90.69 80 VAL A N 1
ATOM 627 C CA . VAL A 1 80 ? -9.960 5.585 5.785 1.00 90.69 80 VAL A CA 1
ATOM 628 C C . VAL A 1 80 ? -10.306 4.105 5.906 1.00 90.69 80 VAL A C 1
ATOM 630 O O . VAL A 1 80 ? -11.467 3.732 5.816 1.00 90.69 80 VAL A O 1
ATOM 633 N N . ALA A 1 81 ? -9.303 3.249 6.105 1.00 93.06 81 ALA A N 1
ATOM 634 C CA . ALA A 1 81 ? -9.498 1.820 6.305 1.00 93.06 81 ALA A CA 1
ATOM 635 C C . ALA A 1 81 ? -8.271 1.160 6.940 1.00 93.06 81 ALA A C 1
ATOM 637 O O . ALA A 1 81 ? -7.145 1.659 6.847 1.00 93.06 81 ALA A O 1
ATOM 638 N N . ALA A 1 82 ? -8.484 -0.023 7.507 1.00 94.31 82 ALA A N 1
ATOM 639 C CA . ALA A 1 82 ? -7.427 -0.984 7.794 1.00 94.31 82 ALA A CA 1
ATOM 640 C C . ALA A 1 82 ? -7.644 -2.238 6.942 1.00 94.31 82 ALA A C 1
ATOM 642 O O . ALA A 1 82 ? -8.772 -2.679 6.748 1.00 94.31 82 ALA A O 1
ATOM 643 N N . GLY A 1 83 ? -6.577 -2.816 6.403 1.00 95.81 83 GLY A N 1
ATOM 644 C CA . GLY A 1 83 ? -6.662 -3.919 5.455 1.00 95.81 83 GLY A CA 1
ATOM 645 C C . GLY A 1 83 ? -5.701 -5.043 5.783 1.00 95.81 83 GLY A C 1
ATOM 646 O O . GLY A 1 83 ? -4.495 -4.827 5.857 1.00 95.81 83 GLY A O 1
ATOM 647 N N . LYS A 1 84 ? -6.205 -6.270 5.939 1.00 97.88 84 LYS A N 1
ATOM 648 C CA . LYS A 1 84 ? -5.350 -7.447 6.143 1.00 97.88 84 LYS A CA 1
ATOM 649 C C . LYS A 1 84 ? -4.860 -7.973 4.799 1.00 97.88 84 LYS A C 1
ATOM 651 O O . LYS A 1 84 ? -5.672 -8.304 3.937 1.00 97.88 84 LYS A O 1
ATOM 656 N N . VAL A 1 85 ? -3.548 -8.108 4.629 1.00 98.56 85 VAL A N 1
ATOM 657 C CA . VAL A 1 85 ? -2.940 -8.678 3.419 1.00 98.56 85 VAL A CA 1
ATOM 658 C C . VAL A 1 85 ? -3.278 -10.166 3.326 1.00 98.56 85 VAL A C 1
ATOM 660 O O . VAL A 1 85 ? -2.971 -10.939 4.237 1.00 98.56 85 VAL A O 1
ATOM 663 N N . THR A 1 86 ? -3.890 -10.579 2.218 1.00 98.50 86 THR A N 1
ATOM 664 C CA . THR A 1 86 ? -4.380 -11.951 2.001 1.00 98.50 86 THR A CA 1
ATOM 665 C C . THR A 1 86 ? -3.647 -12.702 0.895 1.00 98.50 86 THR A C 1
ATOM 667 O O . THR A 1 86 ? -3.835 -13.909 0.774 1.00 98.50 86 THR A O 1
ATOM 670 N N . SER A 1 87 ? -2.777 -12.042 0.118 1.00 98.44 87 SER A N 1
ATOM 671 C CA . SER A 1 87 ? -1.928 -12.721 -0.869 1.00 98.44 87 SER A CA 1
ATOM 672 C C . SER A 1 87 ? -0.447 -12.339 -0.789 1.00 98.44 87 SER A C 1
ATOM 674 O O . SER A 1 87 ? -0.094 -11.253 -0.312 1.00 98.44 87 SER A O 1
ATOM 676 N N . PRO A 1 88 ? 0.439 -13.204 -1.316 1.00 98.44 88 PRO A N 1
ATOM 677 C CA . PRO A 1 88 ? 1.790 -12.811 -1.694 1.00 98.44 88 PRO A CA 1
ATOM 678 C C . PRO A 1 88 ? 1.794 -11.640 -2.689 1.00 98.44 88 PRO A C 1
ATOM 680 O O . PRO A 1 88 ? 0.750 -11.274 -3.244 1.00 98.44 88 PRO A O 1
ATOM 683 N N . TYR A 1 89 ? 2.983 -11.071 -2.887 1.00 98.56 89 TYR A N 1
ATOM 684 C CA . TYR A 1 89 ? 3.263 -10.082 -3.926 1.00 98.56 89 TYR A CA 1
ATOM 685 C C . TYR A 1 89 ? 2.957 -10.661 -5.306 1.00 98.56 89 TYR A C 1
ATOM 687 O O . TYR A 1 89 ? 3.232 -11.838 -5.549 1.00 98.56 89 TYR A O 1
ATOM 695 N N . ARG A 1 90 ? 2.407 -9.829 -6.188 1.00 98.31 90 ARG A N 1
ATOM 696 C CA . ARG A 1 90 ? 2.258 -10.104 -7.617 1.00 98.31 90 ARG A CA 1
ATOM 697 C C . ARG A 1 90 ? 2.551 -8.837 -8.414 1.00 98.31 90 ARG A C 1
ATOM 699 O O . ARG A 1 90 ? 2.254 -7.737 -7.948 1.00 98.31 90 ARG A O 1
ATOM 706 N N . PHE A 1 91 ? 3.077 -9.006 -9.617 1.00 98.44 91 PHE A N 1
ATOM 707 C CA . PHE A 1 91 ? 3.149 -7.951 -10.617 1.00 98.44 91 PHE A CA 1
ATOM 708 C C . PHE A 1 91 ? 1.996 -8.124 -11.608 1.00 98.44 91 PHE A C 1
ATOM 710 O O . PHE A 1 91 ? 1.903 -9.138 -12.295 1.00 98.44 91 PHE A O 1
ATOM 717 N N . GLU A 1 92 ? 1.080 -7.160 -11.641 1.00 98.12 92 GLU A N 1
ATOM 718 C CA . GLU A 1 92 ? -0.188 -7.251 -12.367 1.00 98.12 92 GLU A CA 1
ATOM 719 C C . GLU A 1 92 ? -0.248 -6.165 -13.444 1.00 98.12 92 GLU A C 1
ATOM 721 O O . GLU A 1 92 ? -0.443 -4.981 -13.160 1.00 98.12 92 GLU A O 1
ATOM 726 N N . THR A 1 93 ? -0.104 -6.570 -14.706 1.00 96.56 93 THR A N 1
ATOM 727 C CA . THR A 1 93 ? -0.008 -5.652 -15.856 1.00 96.56 93 THR A CA 1
ATOM 728 C C . THR A 1 93 ? -1.269 -4.825 -16.096 1.00 96.56 93 THR A C 1
ATOM 730 O O . THR A 1 93 ? -1.189 -3.777 -16.730 1.00 96.56 93 THR A O 1
ATOM 733 N N . VAL A 1 94 ? -2.413 -5.250 -15.552 1.00 96.62 94 VAL A N 1
ATOM 734 C CA . VAL A 1 94 ? -3.682 -4.509 -15.615 1.00 96.62 94 VAL A CA 1
ATOM 735 C C . VAL A 1 94 ? -3.602 -3.131 -14.944 1.00 96.62 94 VAL A C 1
ATOM 737 O O . VAL A 1 94 ? -4.358 -2.238 -15.306 1.00 96.62 94 VAL A O 1
ATOM 740 N N . PHE A 1 95 ? -2.667 -2.926 -14.009 1.00 97.00 95 PHE A N 1
ATOM 741 C CA . PHE A 1 95 ? -2.461 -1.642 -13.327 1.00 97.00 95 PHE A CA 1
ATOM 742 C C . PHE A 1 95 ? -1.339 -0.797 -13.955 1.00 97.00 95 PHE A C 1
ATOM 744 O O . PHE A 1 95 ? -0.692 -0.016 -13.265 1.00 97.00 95 PHE A O 1
ATOM 751 N N . ASN A 1 96 ? -1.065 -0.946 -15.255 1.00 96.62 96 ASN A N 1
ATOM 752 C CA . ASN A 1 96 ? -0.024 -0.169 -15.941 1.00 96.62 96 ASN A CA 1
ATOM 753 C C . ASN A 1 96 ? -0.388 1.303 -16.196 1.00 96.62 96 ASN A C 1
ATOM 755 O O . ASN A 1 96 ? 0.506 2.090 -16.493 1.00 96.62 96 ASN A O 1
ATOM 759 N N . LYS A 1 97 ? -1.675 1.656 -16.110 1.00 95.81 97 LYS A N 1
ATOM 760 C CA . LYS A 1 97 ? -2.197 3.014 -16.288 1.00 95.81 97 LYS A CA 1
ATOM 761 C C . LYS A 1 97 ? -3.317 3.274 -15.288 1.00 95.81 97 LYS A C 1
ATOM 763 O O . LYS A 1 97 ? -4.483 3.001 -15.565 1.00 95.81 97 LYS A O 1
ATOM 768 N N . VAL A 1 98 ? -2.958 3.759 -14.105 1.00 94.12 98 VAL A N 1
ATOM 769 C CA . VAL A 1 98 ? -3.905 4.017 -13.016 1.00 94.12 98 VAL A CA 1
ATOM 770 C C . VAL A 1 98 ? -4.150 5.512 -12.850 1.00 94.12 98 VAL A C 1
ATOM 772 O O . VAL A 1 98 ? -3.212 6.298 -12.734 1.00 94.12 98 VAL A O 1
ATOM 775 N N . GLY A 1 99 ? -5.429 5.887 -12.792 1.00 88.75 99 GLY A N 1
ATOM 776 C CA . GLY A 1 99 ? -5.858 7.271 -12.607 1.00 88.75 99 GLY A CA 1
ATOM 777 C C . GLY A 1 99 ? -5.677 8.151 -13.843 1.00 88.75 99 GLY A C 1
ATOM 778 O O . GLY A 1 99 ? -5.331 7.682 -14.926 1.00 88.75 99 GLY A O 1
ATOM 779 N N . LEU A 1 100 ? -5.932 9.449 -13.666 1.00 84.75 100 LEU A N 1
ATOM 780 C CA . LEU A 1 100 ? -5.797 10.453 -14.730 1.00 84.75 100 LEU A CA 1
ATOM 781 C C . LEU A 1 100 ? -4.338 10.685 -15.134 1.00 84.75 100 LEU A C 1
ATOM 783 O O . LEU A 1 100 ? -4.070 11.043 -16.277 1.00 84.75 100 LEU A O 1
ATOM 787 N N . ASP A 1 101 ? -3.411 10.447 -14.207 1.00 87.44 101 ASP A N 1
ATOM 788 C CA . ASP A 1 101 ? -1.975 10.616 -14.423 1.00 87.44 101 ASP A CA 1
ATOM 789 C C . ASP A 1 101 ? -1.333 9.377 -15.099 1.00 87.44 101 ASP A C 1
ATOM 791 O O . ASP A 1 101 ? -0.114 9.314 -15.229 1.00 87.44 101 ASP A O 1
ATOM 795 N N . GLU A 1 102 ? -2.141 8.384 -15.512 1.00 92.81 102 GLU A N 1
ATOM 796 C CA . GLU A 1 102 ? -1.720 7.108 -16.121 1.00 92.81 102 GLU A CA 1
ATOM 797 C C . GLU A 1 102 ? -0.560 6.418 -15.369 1.00 92.81 102 GLU A C 1
ATOM 799 O O . GLU A 1 102 ? 0.381 5.900 -15.973 1.00 92.81 102 GLU A O 1
ATOM 804 N N . LEU A 1 103 ? -0.619 6.397 -14.034 1.00 93.62 103 LEU A N 1
ATOM 805 C CA . LEU A 1 103 ? 0.488 5.937 -13.194 1.00 93.62 103 LEU A CA 1
ATOM 806 C C . LEU A 1 103 ? 0.742 4.425 -13.361 1.00 93.62 103 LEU A C 1
ATOM 808 O O . LEU A 1 103 ? -0.208 3.639 -13.264 1.00 93.62 103 LEU A O 1
ATOM 812 N N . PRO A 1 104 ? 2.005 3.986 -13.525 1.00 96.06 104 PRO A N 1
ATOM 813 C CA . PRO A 1 104 ? 2.350 2.569 -13.560 1.00 96.06 104 PRO A CA 1
ATOM 814 C C . PRO A 1 104 ? 2.379 1.998 -12.132 1.00 96.06 104 PRO A C 1
ATOM 816 O O . PRO A 1 104 ? 3.344 2.190 -11.393 1.00 96.06 104 PRO A O 1
ATOM 819 N N . MET A 1 105 ? 1.315 1.301 -11.731 1.00 95.94 105 MET A N 1
ATOM 820 C CA . MET A 1 105 ? 1.057 0.826 -10.363 1.00 95.94 105 MET A CA 1
ATOM 821 C C . MET A 1 105 ? 0.934 -0.710 -10.287 1.00 95.94 105 MET A C 1
ATOM 823 O O . MET A 1 105 ? 0.090 -1.258 -9.582 1.00 95.94 105 MET A O 1
ATOM 827 N N . GLN A 1 106 ? 1.752 -1.437 -11.045 1.00 97.94 106 GLN A N 1
ATOM 828 C CA . GLN A 1 106 ? 1.624 -2.889 -11.227 1.00 97.94 106 GLN A CA 1
ATOM 829 C C . GLN A 1 106 ? 1.984 -3.738 -9.995 1.00 97.94 106 GLN A C 1
ATOM 831 O O . GLN A 1 106 ? 1.666 -4.928 -9.966 1.00 97.94 106 GLN A O 1
ATOM 836 N N . HIS A 1 107 ? 2.631 -3.183 -8.967 1.00 98.12 107 HIS A N 1
ATOM 837 C CA . HIS A 1 107 ? 2.996 -3.952 -7.776 1.00 98.12 107 HIS A CA 1
ATOM 838 C C . HIS A 1 107 ? 1.791 -4.131 -6.860 1.00 98.12 107 HIS A C 1
ATOM 840 O O . HIS A 1 107 ? 1.350 -3.180 -6.222 1.00 98.12 107 HIS A O 1
ATOM 846 N N . CYS A 1 108 ? 1.283 -5.357 -6.760 1.00 98.12 108 CYS A N 1
ATOM 847 C CA . CYS A 1 108 ? -0.036 -5.642 -6.211 1.00 98.12 108 CYS A CA 1
ATOM 848 C C . CYS A 1 108 ? -0.019 -6.705 -5.103 1.00 98.12 108 CYS A C 1
ATOM 850 O O . CYS A 1 108 ? 0.759 -7.664 -5.117 1.00 98.12 108 CYS A O 1
ATOM 852 N N . ARG A 1 109 ? -0.943 -6.561 -4.147 1.00 98.56 109 ARG A N 1
ATOM 853 C CA . ARG A 1 109 ? -1.340 -7.596 -3.179 1.00 98.56 109 ARG A CA 1
ATOM 854 C C . ARG A 1 109 ? -2.854 -7.590 -3.005 1.00 98.56 109 ARG A C 1
ATOM 856 O O . ARG A 1 109 ? -3.464 -6.528 -3.025 1.00 98.56 109 ARG A O 1
ATOM 863 N N . ARG A 1 110 ? -3.464 -8.757 -2.766 1.00 98.50 110 ARG A N 1
ATOM 864 C CA . ARG A 1 110 ? -4.854 -8.835 -2.286 1.00 98.50 110 ARG A CA 1
ATOM 865 C C . ARG A 1 110 ? -4.915 -8.408 -0.828 1.00 98.50 110 ARG A C 1
ATOM 867 O O . ARG A 1 110 ? -4.062 -8.799 -0.023 1.00 98.50 110 ARG A O 1
ATOM 874 N N . VAL A 1 111 ? -5.940 -7.633 -0.506 1.00 98.38 111 VAL A N 1
ATOM 875 C CA . VAL A 1 111 ? -6.175 -7.081 0.822 1.00 98.38 111 VAL A CA 1
ATOM 876 C C . VAL A 1 111 ? -7.662 -7.165 1.127 1.00 98.38 111 VAL A C 1
ATOM 878 O O . VAL A 1 111 ? -8.498 -6.795 0.308 1.00 98.38 111 VAL A O 1
ATOM 881 N N . LYS A 1 112 ? -7.995 -7.665 2.317 1.00 97.69 112 LYS A N 1
ATOM 882 C CA . LYS A 1 112 ? -9.349 -7.562 2.860 1.00 97.69 112 LYS A CA 1
ATOM 883 C C . LYS A 1 112 ? -9.436 -6.266 3.657 1.00 97.69 112 LYS A C 1
ATOM 885 O O . LYS A 1 112 ? -8.860 -6.202 4.743 1.00 97.69 112 LYS A O 1
ATOM 890 N N . TRP A 1 113 ? -10.095 -5.262 3.089 1.00 96.38 113 TRP A N 1
ATOM 891 C CA . TRP A 1 113 ? -10.278 -3.945 3.695 1.00 96.38 113 TRP A CA 1
ATOM 892 C C . TRP A 1 113 ? -11.460 -3.919 4.663 1.00 96.38 113 TRP A C 1
ATOM 894 O O . TRP A 1 113 ? -12.469 -4.589 4.450 1.00 96.38 113 TRP A O 1
ATOM 904 N N . TYR A 1 114 ? -11.307 -3.131 5.720 1.00 94.12 114 TYR A N 1
ATOM 905 C CA . TYR A 1 114 ? -12.298 -2.858 6.748 1.00 94.12 114 TYR A CA 1
ATOM 906 C C . TYR A 1 114 ? -12.383 -1.345 6.932 1.00 94.12 114 TYR A C 1
ATOM 908 O O . TYR A 1 114 ? -11.365 -0.688 7.169 1.00 94.12 114 TYR A O 1
ATOM 916 N N . ILE A 1 115 ? -13.590 -0.808 6.792 1.00 91.81 115 ILE A N 1
ATOM 917 C CA . ILE A 1 115 ? -13.855 0.629 6.776 1.00 91.81 115 ILE A CA 1
ATOM 918 C C . ILE A 1 115 ? -14.479 0.999 8.132 1.00 91.81 115 ILE A C 1
ATOM 920 O O . ILE A 1 115 ? -15.486 0.390 8.494 1.00 91.81 115 ILE A O 1
ATOM 924 N N . PRO A 1 116 ? -13.891 1.929 8.905 1.00 85.94 116 PRO A N 1
ATOM 925 C CA . PRO A 1 116 ? -14.476 2.403 10.152 1.00 85.94 116 PRO A CA 1
ATOM 926 C C . PRO A 1 116 ? -15.731 3.235 9.869 1.00 85.94 116 PRO A C 1
ATOM 928 O O . PRO A 1 116 ? -15.760 4.023 8.925 1.00 85.94 116 PRO A O 1
ATOM 931 N N . THR A 1 117 ? -16.749 3.091 10.713 1.00 77.25 117 THR A N 1
ATOM 932 C CA . THR A 1 117 ? -18.075 3.702 10.527 1.00 77.25 117 THR A CA 1
ATOM 933 C C . THR A 1 117 ? -18.046 5.232 10.550 1.00 77.25 117 THR A C 1
ATOM 935 O O . THR A 1 117 ? -18.749 5.859 9.765 1.00 77.25 117 THR A O 1
ATOM 938 N N . ASP A 1 118 ? -17.190 5.826 11.390 1.00 70.75 118 ASP A N 1
ATOM 939 C CA . ASP A 1 118 ? -17.130 7.282 11.604 1.00 70.75 118 ASP A CA 1
ATOM 940 C C . ASP A 1 118 ? -15.836 7.941 11.087 1.00 70.75 118 ASP A C 1
ATOM 942 O O . ASP A 1 118 ? -15.628 9.139 11.275 1.00 70.75 118 ASP A O 1
ATOM 946 N N . GLY A 1 119 ? -14.958 7.179 10.419 1.00 66.31 119 GLY A N 1
ATOM 947 C CA . GLY A 1 119 ? -13.594 7.621 10.105 1.00 66.31 119 GLY A CA 1
ATOM 948 C C . GLY A 1 119 ? -12.739 7.795 11.371 1.00 66.31 119 GLY A C 1
ATOM 949 O O . GLY A 1 119 ? -13.196 8.283 12.401 1.00 66.31 119 GLY A O 1
ATOM 950 N N . LEU A 1 120 ? -11.467 7.391 11.337 1.00 77.44 120 LEU A N 1
ATOM 951 C CA . LEU A 1 120 ? -10.581 7.581 12.496 1.00 77.44 120 LEU A CA 1
ATOM 952 C C . LEU A 1 120 ? -9.613 8.725 12.197 1.00 77.44 120 LEU A C 1
ATOM 954 O O . LEU A 1 120 ? -8.621 8.549 11.486 1.00 77.44 120 LEU A O 1
ATOM 958 N N . VAL A 1 121 ? -9.929 9.911 12.714 1.00 74.69 121 VAL A N 1
ATOM 959 C CA . VAL A 1 121 ? -9.076 11.101 12.592 1.00 74.69 121 VAL A CA 1
ATOM 960 C C . VAL A 1 121 ? -7.926 11.004 13.590 1.00 74.69 121 VAL A C 1
ATOM 962 O O . VAL A 1 121 ? -8.139 10.685 14.760 1.00 74.69 121 VAL A O 1
ATOM 965 N N . ILE A 1 122 ? -6.705 11.273 13.128 1.00 72.19 122 ILE A N 1
ATOM 966 C CA . ILE A 1 122 ? -5.508 11.317 13.970 1.00 72.19 122 ILE A CA 1
ATOM 967 C C . ILE A 1 122 ? -4.824 12.670 13.788 1.00 72.19 122 ILE A C 1
ATOM 969 O O . ILE A 1 122 ? -4.515 13.098 12.670 1.00 72.19 122 ILE A O 1
ATOM 973 N N . ASP A 1 123 ? -4.562 13.333 14.912 1.00 60.75 123 ASP A N 1
ATOM 974 C CA . ASP A 1 123 ? -3.822 14.588 14.953 1.00 60.75 123 ASP A CA 1
ATOM 975 C C . ASP A 1 123 ? -2.382 14.374 14.485 1.00 60.75 123 ASP A C 1
ATOM 977 O O . ASP A 1 123 ? -1.698 13.508 15.017 1.00 60.75 123 ASP A O 1
ATOM 981 N N . LYS A 1 124 ? -1.958 15.164 13.483 1.00 58.41 124 LYS A N 1
ATOM 982 C CA . LYS A 1 124 ? -0.594 15.453 12.966 1.00 58.41 124 LYS A CA 1
ATOM 983 C C . LYS A 1 124 ? 0.564 14.485 13.288 1.00 58.41 124 LYS A C 1
ATOM 985 O O . LYS A 1 124 ? 1.715 14.907 13.370 1.00 58.41 124 LYS A O 1
ATOM 990 N N . GLU A 1 125 ? 0.312 13.188 13.356 1.00 56.56 125 GLU A N 1
ATOM 991 C CA . GLU A 1 125 ? 1.333 12.161 13.499 1.00 56.56 125 GLU A CA 1
ATOM 992 C C . GLU A 1 125 ? 1.193 11.150 12.369 1.00 56.56 125 GLU A C 1
ATOM 994 O O . GLU A 1 125 ? 0.274 10.337 12.300 1.00 56.56 125 GLU A O 1
ATOM 999 N N . GLY A 1 126 ? 2.135 11.233 11.438 1.00 52.47 126 GLY A N 1
ATOM 1000 C CA . GLY A 1 126 ? 2.194 10.377 10.269 1.00 52.47 126 GLY A CA 1
ATOM 1001 C C . GLY A 1 126 ? 3.479 10.644 9.509 1.00 52.47 126 GLY A C 1
ATOM 1002 O O . GLY A 1 126 ? 3.901 11.786 9.334 1.00 52.47 126 GLY A O 1
ATOM 1003 N N . LEU A 1 127 ? 4.144 9.579 9.075 1.00 53.72 127 LEU A N 1
ATOM 1004 C CA . LEU A 1 127 ? 5.394 9.716 8.335 1.00 53.72 127 LEU A CA 1
ATOM 1005 C C . LEU A 1 127 ? 5.070 10.099 6.887 1.00 53.72 127 LEU A C 1
ATOM 1007 O O . LEU A 1 127 ? 4.119 9.577 6.302 1.00 53.72 127 LEU A O 1
ATOM 1011 N N . SER A 1 128 ? 5.867 10.979 6.282 1.00 57.78 128 SER A N 1
ATOM 1012 C CA . SER A 1 128 ? 5.653 11.510 4.923 1.00 57.78 128 SER A CA 1
ATOM 1013 C C . SER A 1 128 ? 5.786 10.473 3.797 1.00 57.78 128 SER A C 1
ATOM 1015 O O . SER A 1 128 ? 5.522 10.782 2.641 1.00 57.78 128 SER A O 1
ATOM 1017 N N . ILE A 1 129 ? 6.192 9.239 4.110 1.00 60.31 129 ILE A N 1
ATOM 1018 C CA . ILE A 1 129 ? 6.488 8.196 3.123 1.00 60.31 129 ILE A CA 1
ATOM 1019 C C . ILE A 1 129 ? 5.212 7.434 2.737 1.00 60.31 129 ILE A C 1
ATOM 1021 O O . ILE A 1 129 ? 4.405 7.083 3.601 1.00 60.31 129 ILE A O 1
ATOM 1025 N N . GLY A 1 130 ? 5.058 7.155 1.437 1.00 75.44 130 GLY A N 1
ATOM 1026 C CA . GLY A 1 130 ? 3.897 6.468 0.861 1.00 75.44 130 GLY A CA 1
ATOM 1027 C C . GLY A 1 130 ? 3.633 5.080 1.450 1.00 75.44 130 GLY A C 1
ATOM 1028 O O . GLY A 1 130 ? 2.487 4.791 1.758 1.00 75.44 130 GLY A O 1
ATOM 1029 N N . LEU A 1 131 ? 4.677 4.273 1.686 1.00 91.25 131 LEU A N 1
ATOM 1030 C CA . LEU A 1 131 ? 4.601 2.981 2.380 1.00 91.25 131 LEU A CA 1
ATOM 1031 C C . LEU A 1 131 ? 5.668 2.884 3.474 1.00 91.25 131 LEU A C 1
ATOM 1033 O O . LEU A 1 131 ? 6.870 2.998 3.207 1.00 91.25 131 LEU A O 1
ATOM 1037 N N . GLN A 1 132 ? 5.248 2.625 4.711 1.00 91.75 132 GLN A N 1
ATOM 1038 C CA . GLN A 1 132 ? 6.188 2.499 5.822 1.00 91.75 132 GLN A CA 1
ATOM 1039 C C . GLN A 1 132 ? 5.676 1.587 6.928 1.00 91.75 132 GLN A C 1
ATOM 1041 O O . GLN A 1 132 ? 4.519 1.672 7.328 1.00 91.75 132 GLN A O 1
ATOM 1046 N N . LYS A 1 133 ? 6.575 0.752 7.457 1.00 93.94 133 LYS A N 1
ATOM 1047 C CA . LYS A 1 133 ? 6.325 -0.045 8.655 1.00 93.94 133 LYS A CA 1
ATOM 1048 C C . LYS A 1 133 ? 6.216 0.870 9.870 1.00 93.94 133 LYS A C 1
ATOM 1050 O O . LYS A 1 133 ? 7.107 1.686 10.110 1.00 93.94 133 LYS A O 1
ATOM 1055 N N . LEU A 1 134 ? 5.145 0.717 10.635 1.00 91.50 134 LEU A N 1
ATOM 1056 C CA . LEU A 1 134 ? 4.903 1.495 11.842 1.00 91.50 134 LEU A CA 1
ATOM 1057 C C . LEU A 1 134 ? 5.595 0.862 13.049 1.00 91.50 134 LEU A C 1
ATOM 1059 O O . LEU A 1 134 ? 5.614 -0.363 13.209 1.00 91.50 134 LEU A O 1
ATOM 1063 N N . LYS A 1 135 ? 6.153 1.727 13.899 1.00 91.12 135 LYS A N 1
ATOM 1064 C CA . LYS A 1 135 ? 6.692 1.357 15.210 1.00 91.12 135 LYS A CA 1
ATOM 1065 C C . LYS A 1 135 ? 5.560 1.004 16.174 1.00 91.12 135 LYS A C 1
ATOM 1067 O O . LYS A 1 135 ? 4.407 1.355 15.932 1.00 91.12 135 LYS A O 1
ATOM 1072 N N . ASP A 1 136 ? 5.900 0.309 17.254 1.00 88.31 136 ASP A N 1
ATOM 1073 C CA . ASP A 1 136 ? 4.936 -0.148 18.261 1.00 88.31 136 ASP A CA 1
ATOM 1074 C C . ASP A 1 136 ? 4.245 1.002 19.003 1.00 88.31 136 ASP A C 1
ATOM 1076 O O . ASP A 1 136 ? 3.067 0.890 19.315 1.00 88.31 136 ASP A O 1
ATOM 1080 N N . ASP A 1 137 ? 4.947 2.114 19.204 1.00 88.19 137 ASP A N 1
ATOM 1081 C CA . ASP A 1 137 ? 4.476 3.331 19.873 1.00 88.19 137 ASP A CA 1
ATOM 1082 C C . ASP A 1 137 ? 3.746 4.313 18.940 1.00 88.19 137 ASP A C 1
ATOM 1084 O O . ASP A 1 137 ? 3.348 5.391 19.367 1.00 88.19 137 ASP A O 1
ATOM 1088 N N . SER A 1 138 ? 3.558 3.964 17.662 1.00 87.06 138 SER A N 1
ATOM 1089 C CA . SER A 1 138 ? 2.885 4.839 16.702 1.00 87.06 138 SER A CA 1
ATOM 1090 C C . SER A 1 138 ? 1.388 4.967 17.022 1.00 87.06 138 SER A C 1
ATOM 1092 O O . SER A 1 138 ? 0.694 3.945 17.005 1.00 87.06 138 SER A O 1
ATOM 1094 N N . PRO A 1 139 ? 0.837 6.187 17.183 1.00 85.12 139 PRO A N 1
ATOM 1095 C CA . PRO A 1 139 ? -0.600 6.366 17.411 1.00 85.12 139 PRO A CA 1
ATOM 1096 C C . PRO A 1 139 ? -1.469 5.792 16.289 1.00 85.12 139 PRO A C 1
ATOM 1098 O O . PRO A 1 139 ? -2.504 5.191 16.560 1.00 85.12 139 PRO A O 1
ATOM 1101 N N . LEU A 1 140 ? -1.002 5.875 15.035 1.00 84.19 140 LEU A N 1
ATOM 1102 C CA . LEU A 1 140 ? -1.630 5.218 13.879 1.00 84.19 140 LEU A CA 1
ATOM 1103 C C . LEU A 1 140 ? -1.792 3.714 14.098 1.00 84.19 140 LEU A C 1
ATOM 1105 O O . LEU A 1 140 ? -2.854 3.150 13.837 1.00 84.19 140 LEU A O 1
ATOM 1109 N N . LYS A 1 141 ? -0.733 3.060 14.580 1.00 89.44 141 LYS A N 1
ATOM 1110 C CA . LYS A 1 141 ? -0.751 1.624 14.841 1.00 89.44 141 LYS A CA 1
ATOM 1111 C C . LYS A 1 141 ? -1.685 1.291 15.996 1.00 89.44 141 LYS A C 1
ATOM 1113 O O . LYS A 1 141 ? -2.477 0.368 15.846 1.00 89.44 141 LYS A O 1
ATOM 1118 N N . ILE A 1 142 ? -1.600 2.027 17.102 1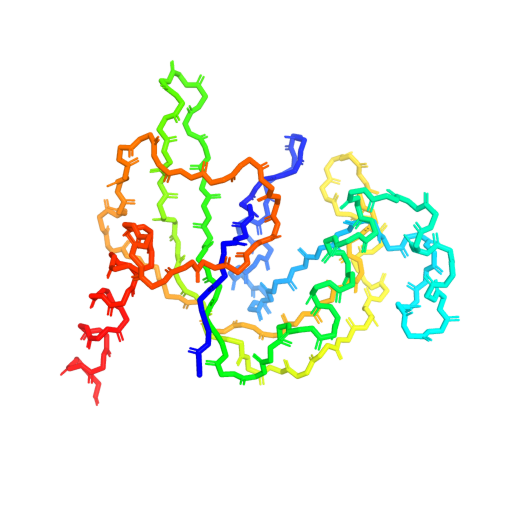.00 90.12 142 ILE A N 1
ATOM 1119 C CA . ILE A 1 142 ? -2.440 1.810 18.287 1.00 90.12 142 ILE A CA 1
ATOM 1120 C C . ILE A 1 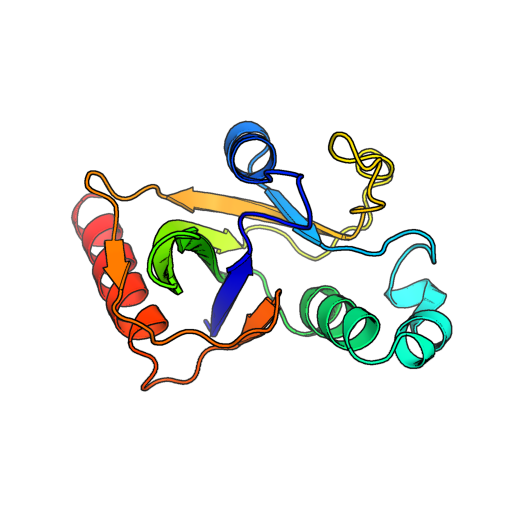142 ? -3.919 1.930 17.901 1.00 90.12 142 ILE A C 1
ATOM 1122 O O . ILE A 1 142 ? -4.686 0.993 18.110 1.00 90.12 142 ILE A O 1
ATOM 1126 N N . LYS A 1 143 ? -4.297 3.015 17.215 1.00 88.00 143 LYS A N 1
ATOM 1127 C CA . LYS A 1 143 ? -5.679 3.246 16.778 1.00 88.00 143 LYS A CA 1
ATOM 1128 C C . LYS A 1 143 ? -6.183 2.162 15.823 1.00 88.00 143 LYS A C 1
ATOM 1130 O O . LYS A 1 143 ? -7.302 1.677 15.961 1.00 88.00 143 LYS A O 1
ATOM 1135 N N . ALA A 1 144 ? -5.356 1.744 14.864 1.00 87.56 144 ALA A N 1
ATOM 1136 C CA . ALA A 1 144 ? -5.725 0.660 13.959 1.00 87.56 144 ALA A CA 1
ATOM 1137 C C . ALA A 1 144 ? -5.810 -0.699 14.669 1.00 87.56 144 ALA A C 1
ATOM 1139 O O . ALA A 1 144 ? -6.608 -1.539 14.269 1.00 87.56 144 ALA A O 1
ATOM 1140 N N . GLN A 1 145 ? -5.001 -0.942 15.702 1.00 91.31 145 GLN A N 1
ATOM 1141 C CA . GLN A 1 145 ? -5.077 -2.163 16.504 1.00 91.31 145 GLN A CA 1
ATOM 1142 C C . GLN A 1 145 ? -6.376 -2.239 17.302 1.00 91.31 145 GLN A C 1
ATOM 1144 O O . GLN A 1 145 ? -6.984 -3.305 17.315 1.00 91.31 145 GLN A O 1
ATOM 1149 N N . GLU A 1 146 ? -6.794 -1.135 17.926 1.00 90.69 146 GLU A N 1
ATOM 1150 C CA . GLU A 1 146 ? -8.092 -1.018 18.605 1.00 90.69 146 GLU A CA 1
ATOM 1151 C C . GLU A 1 146 ? -9.226 -1.383 17.640 1.00 90.69 146 GLU A C 1
ATOM 1153 O O . GLU A 1 146 ? -9.925 -2.370 17.860 1.00 90.69 146 GLU A O 1
ATOM 1158 N N . PHE A 1 147 ? -9.287 -0.702 16.492 1.00 89.56 147 PHE A N 1
ATOM 1159 C CA . PHE A 1 147 ? -10.282 -0.962 15.448 1.00 89.56 147 PHE A CA 1
ATOM 1160 C C . PHE A 1 147 ? -10.273 -2.419 14.951 1.00 89.56 147 PHE A C 1
ATOM 1162 O O . PHE A 1 147 ? -11.307 -3.072 14.834 1.00 89.56 147 PHE A O 1
ATOM 1169 N N . MET A 1 148 ? -9.090 -2.978 14.680 1.00 89.44 148 MET A N 1
ATOM 1170 C CA . MET A 1 148 ? -8.963 -4.364 14.214 1.00 89.44 148 MET A CA 1
ATOM 1171 C C . MET A 1 148 ? -9.301 -5.407 15.288 1.00 89.44 148 MET A C 1
ATOM 1173 O O . MET A 1 148 ? -9.485 -6.577 14.942 1.00 89.44 148 MET A O 1
ATOM 1177 N N . ASN A 1 149 ? -9.316 -5.037 16.570 1.00 89.50 149 ASN A N 1
ATOM 1178 C CA . ASN A 1 149 ? -9.736 -5.918 17.656 1.00 89.50 149 ASN A CA 1
ATOM 1179 C C . ASN A 1 149 ? -11.251 -5.868 17.859 1.00 89.50 149 ASN A C 1
ATOM 1181 O O . ASN A 1 149 ? -11.842 -6.937 17.964 1.00 89.50 149 ASN A O 1
ATOM 1185 N N . GLU A 1 150 ? -11.873 -4.688 17.788 1.00 87.00 150 GLU A N 1
ATOM 1186 C CA . GLU A 1 150 ? -13.339 -4.528 17.806 1.00 87.00 150 GLU A CA 1
ATOM 1187 C C . GLU A 1 150 ? -13.999 -5.405 16.726 1.00 87.00 150 GLU A C 1
ATOM 1189 O O . GLU A 1 150 ? -14.873 -6.219 17.013 1.00 87.00 150 GLU A O 1
ATOM 1194 N N . LEU A 1 151 ? -13.455 -5.390 15.504 1.00 85.06 151 LEU A N 1
ATOM 1195 C CA . LEU A 1 151 ? -13.927 -6.242 14.404 1.00 85.06 151 LEU A CA 1
ATOM 1196 C C . LEU A 1 151 ? -13.834 -7.753 14.676 1.00 85.06 151 LEU A C 1
ATOM 1198 O O . LEU A 1 151 ? -14.506 -8.532 14.004 1.00 85.06 151 LEU A O 1
ATOM 1202 N N . LYS A 1 152 ? -12.959 -8.208 15.581 1.00 76.56 152 LYS A N 1
ATOM 1203 C CA . LYS A 1 152 ? -12.872 -9.633 15.948 1.00 76.56 152 LYS A CA 1
ATOM 1204 C C . LYS A 1 152 ? -13.869 -10.013 17.030 1.00 76.56 152 LYS A C 1
ATOM 1206 O O . LYS A 1 152 ? -14.183 -11.187 17.128 1.00 76.56 152 LYS A O 1
ATOM 1211 N N . GLU A 1 153 ? -14.290 -9.064 17.857 1.00 71.44 153 GLU A N 1
ATOM 1212 C CA . GLU A 1 153 ? -15.274 -9.304 18.915 1.00 71.44 153 GLU A CA 1
ATOM 1213 C C . GLU A 1 153 ? -16.701 -9.359 18.346 1.00 71.44 153 GLU A C 1
ATOM 1215 O O . GLU A 1 153 ? -17.569 -10.010 18.921 1.00 71.44 153 GLU A O 1
ATOM 1220 N N . GLU A 1 154 ? -16.925 -8.742 17.183 1.00 60.25 154 GLU A N 1
ATOM 1221 C CA . GLU A 1 154 ? -18.205 -8.746 16.461 1.00 60.25 154 GLU A CA 1
ATOM 1222 C C . GLU A 1 154 ? -18.431 -9.969 15.541 1.00 60.25 154 GLU A C 1
ATOM 1224 O O . GLU A 1 154 ? -19.535 -10.132 15.018 1.00 60.25 154 GLU A O 1
ATOM 1229 N N . ASN A 1 155 ? -17.418 -10.823 15.326 1.00 52.28 155 ASN A N 1
ATOM 1230 C CA . ASN A 1 155 ? -17.463 -11.996 14.429 1.00 52.28 155 ASN A CA 1
ATOM 1231 C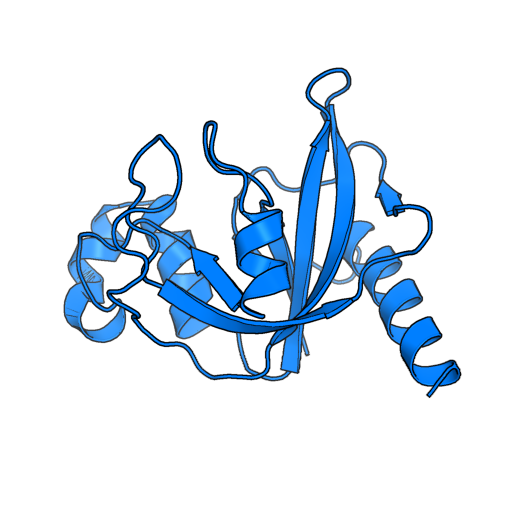 C . ASN A 1 155 ? -17.248 -13.318 15.174 1.00 52.28 155 ASN A C 1
ATOM 1233 O O . ASN A 1 155 ? -17.851 -14.327 14.740 1.00 52.28 155 ASN A O 1
#

pLDDT: mean 89.37, std 10.99, range [52.28, 98.56]

Organism: Clostridium perfringens (NCBI:txid1502)

Radius of gyration: 15.0 Å; chains: 1; bounding box: 37×35×36 Å

Foldseek 3Di:
DFEKEAECDDDPAGCVCVCAVVQKDWADDCPQDDCVVRVVVLVVVPQSSVQLCCLQPPDDQQYKYFYWYADPPQRWIWRQKIKGFHDHWDFAQVQCQGGPVGHRTRTMTRIDIDGDPPIHIDPPFDDPRRMDTDDPPGPSVVVVVVVVVVVVVVD

InterPro domains:
  IPR059470 Domain of unknown function DUF8426 [PF28530] (4-116)

Sequence (155 aa):
MNYWQISAEIGNTNLIDIFFDLGVAIVGPGDKGDYFDNKEEYDILGKEGIVIKRFAEEVKVGDVLILKQINSRDGSFTIVAAGKVTSPYRFETVFNKVGLDELPMQHCRRVKWYIPTDGLVIDKEGLSIGLQKLKDDSPLKIKAQEFMNELKEEN

Secondary structure (DSSP, 8-state):
--EEEEESEETTEE-HHHHHHHTEEEES--TT--TTT-HHHHHHTTHHHHHHHIIIII--TT-EEEEEEE-TTT--EEEEEEEEE-S--EE-GGGSSBTTTTB---EEEEEEEE--TT-EEE-S---SSSEEEPPTT-HHHHHHHHHHHHHHH--